Protein AF-A0A6M0SR05-F1 (afdb_monomer)

Secondary structure (DSSP, 8-state):
--HHHHHHHHHHHHHHHHHHHHHHHHHHHHHHHHHHHHHHHHHHHHHHHT----TT----------

InterPro domains:
  IPR024419 Protein of unknown function YvrJ [PF12841] (9-42)

pLDDT: mean 83.45, std 14.28, range [52.12, 97.56]

Radius of gyration: 25.27 Å; Cα contacts (8 Å, |Δi|>4): 7; chains: 1; bounding box: 68×15×62 Å

Structure (mmCIF, N/CA/C/O backbone):
data_AF-A0A6M0SR05-F1
#
_entry.id   AF-A0A6M0SR05-F1
#
loop_
_atom_site.group_PDB
_atom_site.id
_atom_site.type_symbol
_atom_site.label_atom_id
_atom_site.label_alt_id
_atom_site.label_comp_id
_atom_site.label_asym_id
_atom_site.label_entity_id
_atom_site.label_seq_id
_atom_site.pdbx_PDB_ins_code
_atom_site.Cartn_x
_atom_site.Cartn_y
_atom_site.Cartn_z
_atom_site.occupancy
_atom_site.B_iso_or_equiv
_atom_site.auth_seq_id
_atom_site.auth_comp_id
_atom_site.auth_asym_id
_atom_site.auth_atom_id
_atom_site.pdbx_PDB_model_num
ATOM 1 N N . MET A 1 1 ? 10.927 11.830 -31.676 1.00 64.94 1 MET A N 1
ATOM 2 C CA . MET A 1 1 ? 11.506 11.290 -30.435 1.00 64.94 1 MET A CA 1
ATOM 3 C C . MET A 1 1 ? 12.109 9.955 -30.792 1.00 64.94 1 MET A C 1
ATOM 5 O O . MET A 1 1 ? 11.378 9.079 -31.247 1.00 64.94 1 MET A O 1
ATOM 9 N N . ASP A 1 2 ? 13.426 9.843 -30.696 1.00 88.12 2 ASP A N 1
ATOM 10 C CA . ASP A 1 2 ? 14.119 8.599 -31.012 1.00 88.12 2 ASP A CA 1
ATOM 11 C C . ASP A 1 2 ? 13.856 7.563 -29.916 1.00 88.12 2 ASP A C 1
ATOM 13 O O . ASP A 1 2 ? 13.743 7.894 -28.736 1.00 88.12 2 ASP A O 1
ATOM 17 N N . ILE A 1 3 ? 13.777 6.285 -30.292 1.00 88.88 3 ILE A N 1
ATOM 18 C CA . ILE A 1 3 ? 13.504 5.181 -29.355 1.00 88.88 3 ILE A CA 1
ATOM 19 C C . ILE A 1 3 ? 14.540 5.160 -28.215 1.00 88.88 3 ILE A C 1
ATOM 21 O O . ILE A 1 3 ? 14.200 4.865 -27.073 1.00 88.88 3 ILE A O 1
ATOM 25 N N . ASN A 1 4 ? 15.784 5.556 -28.495 1.00 87.75 4 ASN A N 1
ATOM 26 C CA . ASN A 1 4 ? 16.851 5.672 -27.496 1.00 87.75 4 ASN A CA 1
ATOM 27 C C . ASN A 1 4 ? 16.552 6.710 -26.404 1.00 87.75 4 ASN A C 1
ATOM 29 O O . ASN A 1 4 ? 16.893 6.505 -25.242 1.00 87.75 4 ASN A O 1
ATOM 33 N N . GLU A 1 5 ? 15.895 7.811 -26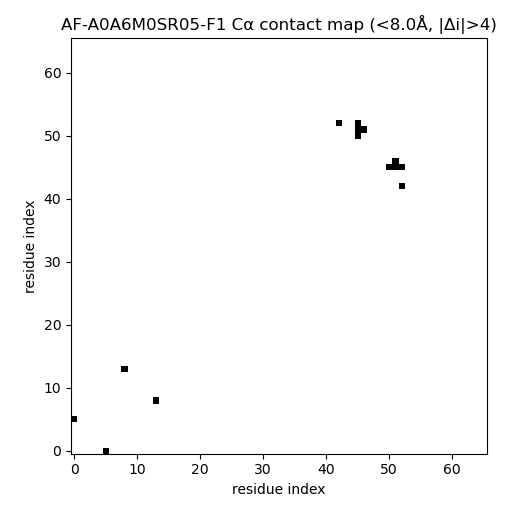.759 1.00 87.06 5 GLU A N 1
ATOM 34 C CA . GLU A 1 5 ? 15.542 8.879 -25.824 1.00 87.06 5 GLU A CA 1
ATOM 35 C C . GLU A 1 5 ? 14.393 8.439 -24.907 1.00 87.06 5 GLU A C 1
ATOM 37 O O . GLU A 1 5 ? 14.427 8.673 -23.699 1.00 87.06 5 GLU A O 1
ATOM 42 N N . LEU A 1 6 ? 13.425 7.697 -25.459 1.00 86.62 6 LEU A N 1
ATOM 43 C CA . LEU A 1 6 ? 12.350 7.067 -24.692 1.00 86.62 6 LEU A CA 1
ATOM 44 C C . LEU A 1 6 ? 12.891 6.012 -23.712 1.00 86.62 6 LEU A C 1
ATOM 46 O O . LEU A 1 6 ? 12.491 5.988 -22.549 1.00 86.62 6 LEU A O 1
ATOM 50 N N . VAL A 1 7 ? 13.828 5.170 -24.159 1.00 87.69 7 VAL A N 1
ATOM 51 C CA . VAL A 1 7 ? 14.490 4.163 -23.311 1.00 87.69 7 VAL A CA 1
ATOM 52 C C . VAL A 1 7 ? 15.311 4.828 -22.205 1.00 87.69 7 VAL A C 1
ATOM 54 O O . VAL A 1 7 ? 15.244 4.389 -21.059 1.00 87.69 7 VAL A O 1
ATOM 57 N N . SER A 1 8 ? 16.032 5.910 -22.511 1.00 87.62 8 SER A N 1
ATOM 58 C CA . SER A 1 8 ? 16.779 6.693 -21.518 1.00 87.62 8 SER A CA 1
ATOM 59 C C . SER A 1 8 ? 15.852 7.308 -20.467 1.00 87.62 8 SER A C 1
ATOM 61 O O . SER A 1 8 ? 16.105 7.190 -19.267 1.00 87.62 8 SER A O 1
ATOM 63 N N . LEU A 1 9 ? 14.725 7.885 -20.894 1.00 87.69 9 LEU A N 1
ATOM 64 C CA . LEU A 1 9 ? 13.737 8.467 -19.990 1.00 87.69 9 LEU A CA 1
ATOM 65 C C . LEU A 1 9 ? 13.151 7.409 -19.049 1.00 87.69 9 LEU A C 1
ATOM 67 O O . LEU A 1 9 ? 13.154 7.608 -17.836 1.00 87.69 9 LEU A O 1
ATOM 71 N N . ILE A 1 10 ? 12.723 6.264 -19.590 1.00 86.69 10 ILE A N 1
ATOM 72 C CA . ILE A 1 10 ? 12.216 5.124 -18.810 1.00 86.69 10 ILE A CA 1
ATOM 73 C C . ILE A 1 10 ? 13.296 4.569 -17.877 1.00 86.69 10 ILE A C 1
ATOM 75 O O . ILE A 1 10 ? 12.993 4.254 -16.731 1.00 86.69 10 ILE A O 1
ATOM 79 N N . GLY A 1 11 ? 14.552 4.482 -18.315 1.00 87.25 11 GLY A N 1
ATOM 80 C CA . GLY A 1 11 ? 15.666 4.047 -17.471 1.00 87.25 11 GLY A CA 1
ATOM 81 C C . GLY A 1 11 ? 15.905 4.979 -16.282 1.00 87.25 11 GLY A C 1
ATOM 82 O O . GLY A 1 11 ? 16.133 4.510 -15.168 1.00 87.25 11 GLY A O 1
ATOM 83 N N . ASN A 1 12 ? 15.788 6.292 -16.492 1.00 90.69 12 ASN A N 1
ATOM 84 C CA . ASN A 1 12 ? 16.095 7.290 -15.469 1.00 90.69 12 ASN A CA 1
ATOM 85 C C . ASN A 1 12 ? 14.937 7.518 -14.478 1.00 90.69 12 ASN A C 1
ATOM 87 O O . ASN A 1 12 ? 15.172 7.772 -13.298 1.00 90.69 12 ASN A O 1
ATOM 91 N N . VAL A 1 13 ? 13.681 7.403 -14.930 1.00 91.94 13 VAL A N 1
ATOM 92 C CA . VAL A 1 13 ? 12.490 7.594 -14.072 1.00 91.94 13 VAL A CA 1
ATOM 93 C C . VAL A 1 13 ? 11.874 6.283 -13.591 1.00 91.94 13 VAL A C 1
ATOM 95 O O . VAL A 1 13 ? 11.189 6.266 -12.572 1.00 91.94 13 VAL A O 1
ATOM 98 N N . GLY A 1 14 ? 12.136 5.168 -14.271 1.00 91.38 14 GLY A N 1
ATOM 99 C CA . GLY A 1 14 ? 11.543 3.870 -13.960 1.00 91.38 14 GLY A CA 1
ATOM 100 C C . GLY A 1 14 ? 11.969 3.329 -12.600 1.00 91.38 14 GLY A C 1
ATOM 101 O O . GLY A 1 14 ? 11.132 2.799 -11.872 1.00 91.38 14 GLY A O 1
ATOM 102 N N . PHE A 1 15 ? 13.235 3.518 -12.210 1.00 91.00 15 PHE A N 1
ATOM 103 C CA . PHE A 1 15 ? 13.712 3.091 -10.892 1.00 91.00 15 PHE A CA 1
ATOM 104 C C . PHE A 1 15 ? 13.070 3.893 -9.744 1.00 91.00 15 PHE A C 1
ATOM 106 O O . PHE A 1 15 ? 12.449 3.266 -8.882 1.00 91.00 15 PHE A O 1
ATOM 113 N N . PRO A 1 16 ? 13.113 5.244 -9.728 1.00 94.31 16 PRO A N 1
ATOM 114 C CA . PRO A 1 16 ? 12.393 6.02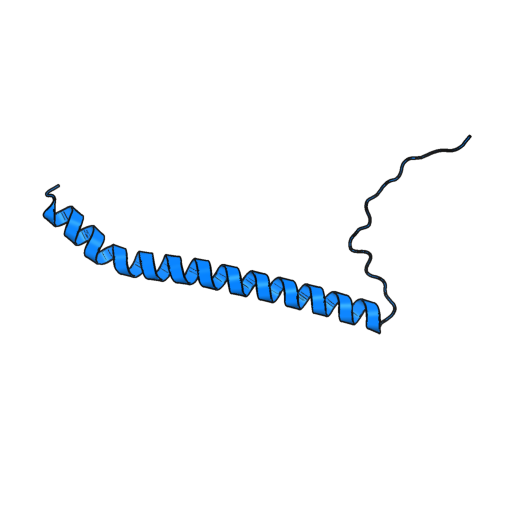5 -8.723 1.00 94.31 16 PRO A CA 1
ATOM 115 C C . PRO A 1 16 ? 10.898 5.695 -8.666 1.00 94.31 16 PRO A C 1
ATOM 117 O O . PRO A 1 16 ? 10.358 5.526 -7.577 1.00 94.31 16 PRO A O 1
ATOM 120 N N . VAL A 1 17 ? 10.242 5.522 -9.819 1.00 96.00 17 VAL A N 1
ATOM 121 C CA . VAL A 1 17 ? 8.814 5.174 -9.889 1.00 96.00 17 VAL A CA 1
ATOM 122 C C . VAL A 1 17 ? 8.537 3.803 -9.276 1.00 96.00 17 VAL A C 1
ATOM 124 O O . VAL A 1 17 ? 7.604 3.675 -8.485 1.00 96.00 17 VAL A O 1
ATOM 127 N N . ALA A 1 18 ? 9.346 2.786 -9.584 1.00 95.69 18 ALA A N 1
ATOM 128 C CA . ALA A 1 18 ? 9.196 1.453 -9.003 1.00 95.69 18 ALA A CA 1
ATOM 129 C C . ALA A 1 18 ? 9.385 1.475 -7.478 1.00 95.69 18 ALA A C 1
ATOM 131 O O . ALA A 1 18 ? 8.610 0.855 -6.746 1.00 95.69 18 ALA A O 1
ATOM 132 N N . VAL A 1 19 ? 10.371 2.236 -6.989 1.00 96.81 19 VAL A N 1
ATOM 133 C CA . VAL A 1 19 ? 10.590 2.434 -5.551 1.00 96.8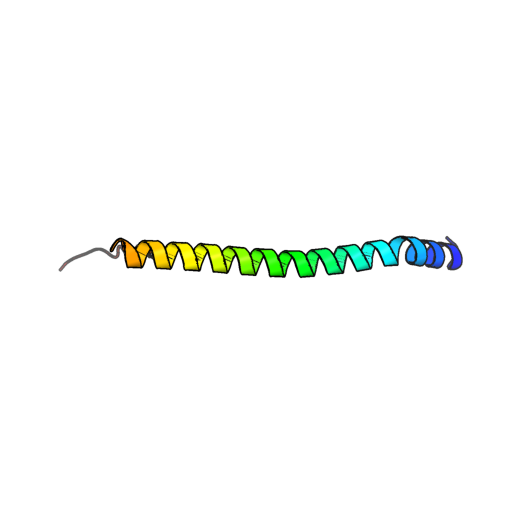1 19 VAL A CA 1
ATOM 134 C C . VAL A 1 19 ? 9.388 3.134 -4.917 1.00 96.81 19 VAL A C 1
ATOM 136 O O . VAL A 1 19 ? 8.867 2.646 -3.917 1.00 96.81 19 VAL A O 1
ATOM 139 N N . SER A 1 20 ? 8.895 4.226 -5.505 1.00 97.12 20 SER A N 1
ATOM 140 C CA . SER A 1 20 ? 7.704 4.929 -5.021 1.00 97.12 20 SER A CA 1
ATOM 141 C C . SER A 1 20 ? 6.474 4.023 -4.995 1.00 97.12 20 SER A C 1
ATOM 143 O O . SER A 1 20 ? 5.782 3.983 -3.981 1.00 97.12 20 SER A O 1
ATOM 145 N N . ALA A 1 21 ? 6.225 3.246 -6.050 1.00 97.19 21 ALA A N 1
ATOM 146 C CA . ALA A 1 21 ? 5.113 2.300 -6.104 1.00 97.19 21 ALA A CA 1
ATOM 147 C C . ALA A 1 21 ? 5.215 1.240 -4.996 1.00 97.19 21 ALA A C 1
ATOM 149 O O . ALA A 1 21 ? 4.244 0.994 -4.280 1.00 97.19 21 ALA A O 1
ATOM 150 N N . TYR A 1 22 ? 6.403 0.662 -4.789 1.00 96.88 22 TYR A N 1
ATOM 151 C CA . TYR A 1 22 ? 6.636 -0.282 -3.696 1.00 96.88 22 TYR A CA 1
ATOM 152 C C . TYR A 1 22 ? 6.395 0.353 -2.319 1.00 96.88 22 TYR A C 1
ATOM 154 O O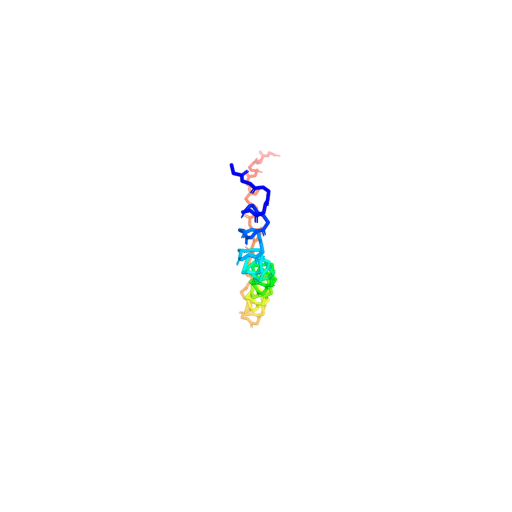 . TYR A 1 22 ? 5.751 -0.254 -1.459 1.00 96.88 22 TYR A O 1
ATOM 162 N N . LEU A 1 23 ? 6.877 1.581 -2.106 1.00 97.12 23 LEU A N 1
ATOM 163 C CA . LEU A 1 23 ? 6.664 2.310 -0.859 1.00 97.12 23 LEU A CA 1
ATOM 164 C C . LEU A 1 23 ? 5.182 2.591 -0.619 1.00 97.12 23 LEU A C 1
ATOM 166 O O . LEU A 1 23 ? 4.720 2.359 0.491 1.00 97.12 23 LEU A O 1
ATOM 170 N N . LEU A 1 24 ? 4.428 3.010 -1.636 1.00 97.56 24 LEU A N 1
ATOM 171 C CA . LEU A 1 24 ? 2.986 3.243 -1.523 1.00 97.56 24 LEU A CA 1
ATOM 172 C C . LEU A 1 24 ? 2.244 1.970 -1.099 1.00 97.56 24 LEU A C 1
ATOM 174 O O . LEU A 1 24 ? 1.517 1.990 -0.107 1.00 97.56 24 LEU A O 1
ATOM 178 N N . ILE A 1 25 ? 2.515 0.842 -1.762 1.00 96.19 25 ILE A N 1
ATOM 179 C CA . ILE A 1 25 ? 1.921 -0.460 -1.411 1.00 96.19 25 ILE A CA 1
ATOM 180 C C . ILE A 1 25 ? 2.287 -0.859 0.027 1.00 96.19 25 ILE A C 1
ATOM 182 O O . ILE A 1 25 ? 1.465 -1.377 0.786 1.00 96.19 25 ILE A O 1
ATOM 186 N N . ARG A 1 26 ? 3.542 -0.641 0.433 1.00 95.75 26 ARG A N 1
ATOM 187 C CA . ARG A 1 26 ? 3.995 -0.956 1.792 1.00 95.75 26 ARG A CA 1
ATOM 188 C C . ARG A 1 26 ? 3.370 -0.030 2.839 1.00 95.75 26 ARG A C 1
ATOM 190 O O . ARG A 1 26 ? 3.100 -0.480 3.953 1.00 95.75 26 ARG A O 1
ATOM 197 N N . LEU A 1 27 ? 3.174 1.244 2.518 1.00 97.31 27 LEU A N 1
ATOM 198 C CA . LEU A 1 27 ? 2.551 2.225 3.403 1.00 97.31 27 LEU A CA 1
ATOM 199 C C . LEU A 1 27 ? 1.074 1.905 3.617 1.00 97.31 27 LEU A C 1
ATOM 201 O O . LEU A 1 27 ? 0.634 1.887 4.762 1.00 97.31 27 LEU A O 1
ATOM 205 N N . GLU A 1 28 ? 0.343 1.550 2.563 1.00 95.75 28 GLU A N 1
ATOM 206 C CA . GLU A 1 28 ? -1.054 1.113 2.658 1.00 95.75 28 GLU A CA 1
ATOM 207 C C . GLU A 1 28 ? -1.217 -0.043 3.657 1.00 95.75 28 GLU A C 1
ATOM 209 O O . GLU A 1 28 ? -2.036 0.017 4.576 1.00 95.75 28 GLU A O 1
ATOM 214 N N . LYS A 1 29 ? -0.355 -1.064 3.560 1.00 94.75 29 LYS A N 1
ATOM 215 C CA . LYS A 1 29 ? -0.352 -2.194 4.504 1.00 94.75 29 LYS A CA 1
ATOM 216 C C . LYS A 1 29 ? -0.117 -1.752 5.952 1.00 94.75 29 LYS A C 1
ATOM 218 O O . LYS A 1 29 ? -0.768 -2.266 6.862 1.00 94.75 29 LYS A O 1
ATOM 223 N N . GLN A 1 30 ? 0.799 -0.810 6.176 1.00 96.31 30 GLN A N 1
ATOM 224 C CA . GLN A 1 30 ? 1.082 -0.287 7.516 1.00 96.31 30 GLN A CA 1
ATOM 225 C C . GLN A 1 30 ? -0.090 0.528 8.075 1.00 96.31 30 GLN A C 1
ATOM 227 O O . GLN A 1 30 ? -0.435 0.358 9.243 1.00 96.31 30 GLN A O 1
ATOM 232 N N . LEU A 1 31 ? -0.744 1.349 7.249 1.00 96.50 31 LEU A N 1
ATOM 233 C CA . LEU A 1 31 ? -1.927 2.118 7.645 1.00 96.50 31 LEU A CA 1
ATOM 234 C C . LEU A 1 31 ? -3.097 1.203 8.021 1.00 96.50 31 LEU A C 1
ATOM 236 O O . LEU A 1 31 ? -3.726 1.411 9.058 1.00 96.50 31 LEU A O 1
ATOM 240 N N . ASN A 1 32 ? -3.335 0.143 7.247 1.00 95.75 32 ASN A N 1
ATOM 241 C CA . ASN A 1 32 ? -4.370 -0.845 7.557 1.00 95.75 32 ASN A CA 1
ATOM 242 C C . ASN A 1 32 ? -4.090 -1.561 8.889 1.00 95.75 32 ASN A C 1
ATOM 244 O O . ASN A 1 32 ? -4.984 -1.697 9.725 1.00 95.75 32 ASN A O 1
ATOM 248 N N . SER A 1 33 ? -2.837 -1.959 9.136 1.00 95.56 33 SER A N 1
ATOM 249 C CA . SER A 1 33 ? -2.428 -2.553 10.417 1.00 95.56 33 SER A CA 1
ATOM 250 C C . SER A 1 33 ? -2.602 -1.588 11.593 1.00 95.56 33 SER A C 1
ATOM 252 O O . SER A 1 33 ? -2.990 -2.003 12.690 1.00 95.56 33 SER A O 1
ATOM 254 N N . LEU A 1 34 ? -2.312 -0.302 11.385 1.00 95.56 34 LEU A N 1
ATOM 255 C CA . LEU A 1 34 ? -2.483 0.723 12.408 1.00 95.56 34 LEU A CA 1
ATOM 256 C C . LEU A 1 34 ? -3.966 0.940 12.725 1.00 95.56 34 LEU A C 1
ATOM 258 O O . LEU A 1 34 ? -4.341 0.924 13.895 1.00 95.56 34 LEU A O 1
ATOM 262 N N . SER A 1 35 ? -4.815 1.048 11.700 1.00 94.88 35 SER A N 1
ATOM 263 C CA . SER A 1 35 ? -6.271 1.145 11.854 1.00 94.88 35 SER A CA 1
ATOM 264 C C . SER A 1 35 ? -6.837 -0.050 12.630 1.00 94.88 35 SER A C 1
ATOM 266 O O . SER A 1 35 ? -7.550 0.128 13.618 1.00 94.88 35 SER A O 1
ATOM 268 N N . ALA A 1 36 ? -6.431 -1.274 12.273 1.00 94.94 36 ALA A N 1
ATOM 269 C CA . ALA A 1 36 ? -6.821 -2.481 12.998 1.00 94.94 36 ALA A CA 1
ATOM 270 C C . ALA A 1 36 ? -6.370 -2.454 14.471 1.00 94.94 36 ALA A C 1
ATOM 272 O O . ALA A 1 36 ? -7.124 -2.854 15.360 1.00 94.94 36 ALA A O 1
ATOM 273 N N . SER A 1 37 ? -5.165 -1.947 14.745 1.00 95.31 37 SER A N 1
ATOM 274 C CA . SER A 1 37 ? -4.640 -1.816 16.109 1.00 95.31 37 SER A CA 1
ATOM 275 C C . SER A 1 37 ? -5.424 -0.793 16.935 1.00 95.31 37 SER A C 1
ATOM 277 O O . SER A 1 37 ? -5.723 -1.059 18.098 1.00 95.31 37 SER A O 1
ATOM 279 N N . ILE A 1 38 ? -5.811 0.339 16.335 1.00 94.69 38 ILE A N 1
ATOM 280 C CA . ILE A 1 38 ? -6.649 1.364 16.976 1.00 94.69 38 ILE A CA 1
ATOM 281 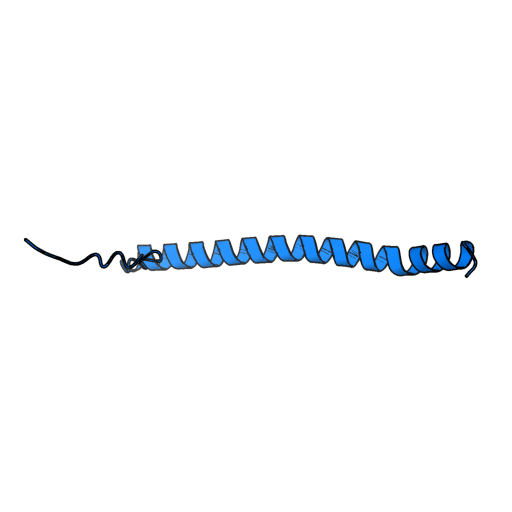C C . ILE A 1 38 ? -8.038 0.803 17.288 1.00 94.69 38 ILE A C 1
ATOM 283 O O . ILE A 1 38 ? -8.507 0.940 18.415 1.00 94.69 38 ILE A O 1
ATOM 287 N N . ASN A 1 39 ? -8.672 0.115 16.335 1.00 91.94 39 ASN A N 1
ATOM 288 C CA . ASN A 1 39 ? -9.979 -0.509 16.551 1.00 91.94 39 ASN A CA 1
ATOM 289 C C . ASN A 1 39 ? -9.920 -1.548 17.673 1.00 91.94 39 ASN A C 1
ATOM 291 O O . ASN A 1 39 ? -10.746 -1.524 18.582 1.00 91.94 39 ASN A O 1
ATOM 295 N N . LYS A 1 40 ? -8.890 -2.404 17.670 1.00 92.00 40 LYS A N 1
ATOM 296 C CA . LYS A 1 40 ? -8.661 -3.382 18.739 1.00 92.00 40 LYS A CA 1
ATOM 297 C C . LYS A 1 40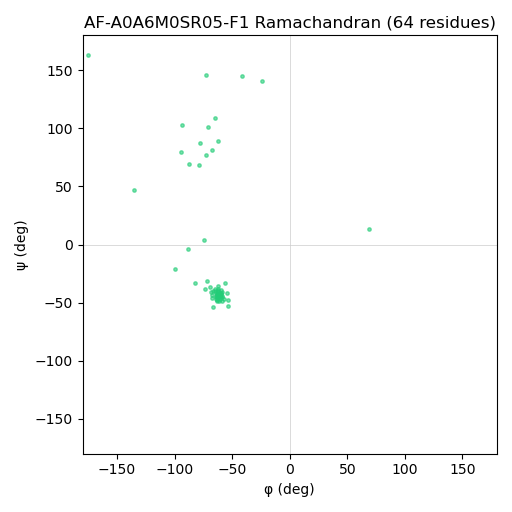 ? -8.473 -2.707 20.098 1.00 92.00 40 LYS A C 1
ATOM 299 O O . LYS A 1 40 ? -9.028 -3.179 21.087 1.00 92.00 40 LYS A O 1
ATOM 304 N N . LEU A 1 41 ? -7.710 -1.615 20.159 1.00 91.38 41 LEU A N 1
ATOM 305 C CA . LEU A 1 41 ? -7.534 -0.847 21.389 1.00 91.38 41 LEU A CA 1
ATOM 306 C C . LEU A 1 41 ? -8.866 -0.258 21.869 1.00 91.38 41 LEU A C 1
ATOM 308 O O . LEU A 1 41 ? -9.191 -0.395 23.046 1.00 91.38 41 LEU A O 1
ATOM 312 N N . ASN A 1 42 ? -9.653 0.327 20.966 1.00 87.19 42 ASN A N 1
ATOM 313 C CA . ASN A 1 42 ? -10.967 0.876 21.287 1.00 87.19 42 ASN A CA 1
ATOM 314 C C . ASN A 1 42 ? -11.900 -0.202 21.861 1.00 87.19 42 ASN A C 1
ATOM 316 O O . ASN A 1 42 ? -12.517 0.005 22.905 1.00 87.19 42 ASN A O 1
ATOM 320 N N . THR A 1 43 ? -11.930 -1.394 21.253 1.00 87.06 43 THR A N 1
ATOM 321 C CA . THR A 1 43 ? -12.673 -2.548 21.779 1.00 87.06 43 THR A CA 1
ATOM 322 C C . THR A 1 43 ? -12.180 -2.954 23.167 1.00 87.06 43 THR A C 1
ATOM 324 O O . THR A 1 43 ? -12.992 -3.119 24.069 1.00 87.06 43 THR A O 1
ATOM 327 N N . ILE A 1 44 ? -10.864 -3.069 23.384 1.00 89.50 44 ILE A N 1
ATOM 328 C CA . ILE A 1 44 ? -10.310 -3.442 24.697 1.00 89.50 44 ILE A CA 1
ATOM 329 C C . ILE A 1 44 ? -10.701 -2.424 25.771 1.00 89.50 44 ILE A C 1
ATOM 331 O O . ILE A 1 44 ? -11.075 -2.828 26.872 1.00 89.50 44 ILE A O 1
ATOM 335 N N . ILE A 1 45 ? -10.624 -1.124 25.469 1.00 88.62 45 ILE A N 1
ATOM 336 C CA . ILE A 1 45 ? -11.011 -0.052 26.395 1.00 88.62 45 ILE A CA 1
ATOM 337 C C . ILE A 1 45 ? -12.506 -0.145 26.711 1.00 88.62 45 I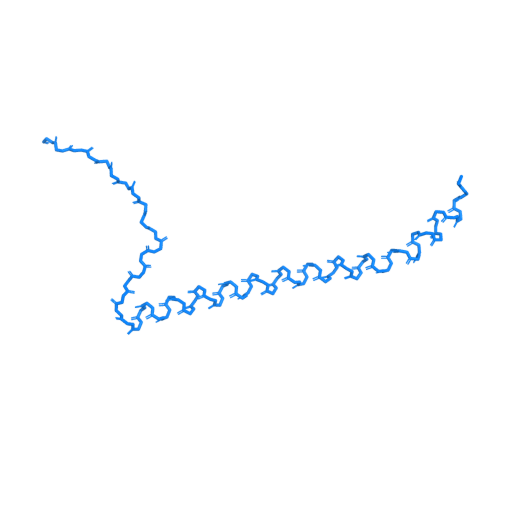LE A C 1
ATOM 339 O O . ILE A 1 45 ? -12.870 -0.160 27.883 1.00 88.62 45 ILE A O 1
ATOM 343 N N . SER A 1 46 ? -13.345 -0.292 25.684 1.00 83.50 46 SER A N 1
ATOM 344 C CA . SER A 1 46 ? -14.799 -0.473 25.800 1.00 83.50 46 SER A CA 1
ATOM 345 C C . SER A 1 46 ? -15.146 -1.638 26.731 1.00 83.50 46 SER A C 1
ATOM 347 O O . SER A 1 46 ? -15.839 -1.477 27.736 1.00 83.50 46 SER A O 1
ATOM 349 N N . THR A 1 47 ? -14.572 -2.812 26.459 1.00 82.19 47 THR A N 1
ATOM 350 C CA . THR A 1 47 ? -14.802 -4.025 27.249 1.00 82.19 47 THR A CA 1
ATOM 351 C C . THR A 1 47 ? -14.273 -3.894 28.678 1.00 82.19 47 THR A C 1
ATOM 353 O O . THR A 1 47 ? -14.937 -4.341 29.608 1.00 82.19 47 THR A O 1
ATOM 356 N N . LYS A 1 48 ? -13.101 -3.275 28.889 1.00 81.25 48 LYS A N 1
ATOM 357 C CA . LYS A 1 48 ? -12.532 -3.091 30.238 1.00 81.25 48 LYS A CA 1
ATOM 358 C C . LYS A 1 48 ? -13.279 -2.062 31.081 1.00 81.25 48 LYS A C 1
ATOM 360 O O . LYS A 1 48 ? -13.296 -2.217 32.297 1.00 81.25 48 LYS A O 1
ATOM 365 N N . LEU A 1 49 ? -13.858 -1.028 30.474 1.00 77.31 49 LEU A N 1
ATOM 366 C CA . LEU A 1 49 ? -14.626 -0.003 31.189 1.00 77.31 49 LEU A CA 1
ATOM 367 C C . LEU A 1 49 ? -16.114 -0.357 31.340 1.00 77.31 49 LEU A C 1
ATOM 369 O O . LEU A 1 49 ? -16.842 0.394 31.980 1.00 77.31 49 LEU A O 1
ATOM 373 N N . GLY A 1 50 ? -16.582 -1.474 30.769 1.00 66.62 50 GLY A N 1
ATOM 374 C CA . GLY A 1 50 ? -18.006 -1.830 30.762 1.00 66.62 50 GLY A CA 1
ATOM 375 C C . GLY A 1 50 ? -18.862 -0.909 29.882 1.00 66.62 50 GLY A C 1
ATOM 376 O O . GLY A 1 50 ? -20.086 -0.939 29.967 1.00 66.62 50 GLY A O 1
ATOM 377 N N . VAL A 1 51 ? -18.227 -0.095 29.034 1.00 66.00 51 VAL A N 1
ATOM 378 C CA . VAL A 1 51 ? -18.892 0.769 28.059 1.00 66.00 51 VAL A CA 1
ATOM 379 C C . VAL A 1 51 ? -18.959 -0.014 26.758 1.00 66.00 51 VAL A C 1
ATOM 381 O O . VAL A 1 51 ? -17.958 -0.148 26.061 1.00 66.00 51 VAL A O 1
ATOM 384 N N . VAL A 1 52 ? -20.122 -0.570 26.427 1.00 62.22 52 VAL A N 1
ATOM 385 C CA . VAL A 1 52 ? -20.337 -1.195 25.118 1.00 62.22 52 VAL A CA 1
ATOM 386 C C . VAL A 1 52 ? -20.383 -0.069 24.084 1.00 62.22 52 VAL A C 1
ATOM 388 O O . VAL A 1 52 ? -21.372 0.652 23.989 1.00 62.22 52 VAL A O 1
ATOM 391 N N . ILE A 1 53 ? -19.292 0.152 23.346 1.00 63.94 53 ILE A N 1
ATOM 392 C CA . ILE A 1 53 ? -19.321 1.050 22.187 1.00 63.94 53 ILE A CA 1
ATOM 393 C C . ILE A 1 53 ? -19.968 0.265 21.043 1.00 63.94 53 ILE A C 1
ATOM 395 O O . ILE A 1 53 ? -19.278 -0.402 20.270 1.00 63.94 53 ILE A O 1
ATOM 399 N N . ASP A 1 54 ? -21.300 0.322 20.963 1.00 61.44 54 ASP A N 1
ATOM 400 C CA . ASP A 1 54 ? -22.082 -0.213 19.847 1.00 61.44 54 ASP A CA 1
ATOM 401 C C . ASP A 1 54 ? -21.699 0.529 18.565 1.00 61.44 54 ASP A C 1
ATOM 403 O O . ASP A 1 54 ? -22.285 1.539 18.179 1.00 61.44 54 ASP A O 1
ATOM 407 N N . THR A 1 55 ? -20.686 0.017 17.871 1.00 62.91 55 THR A N 1
ATOM 408 C CA . THR A 1 55 ? -20.224 0.567 16.588 1.00 62.91 55 THR A CA 1
ATOM 409 C C . THR A 1 55 ? -21.189 0.234 15.442 1.00 62.91 55 THR A C 1
ATOM 411 O O . THR A 1 55 ? -20.910 0.542 14.289 1.00 62.91 55 THR A O 1
ATOM 414 N N . ASN A 1 56 ? -22.322 -0.405 15.754 1.00 56.66 56 ASN A N 1
ATOM 415 C CA . ASN A 1 56 ? -23.300 -0.915 14.804 1.00 56.66 56 ASN A CA 1
ATOM 416 C C . ASN A 1 56 ? -24.739 -0.574 15.232 1.00 56.66 56 ASN A C 1
ATOM 418 O O . ASN A 1 56 ? -25.620 -1.433 15.223 1.00 56.66 56 ASN A O 1
ATOM 422 N N . LYS A 1 57 ? -25.000 0.686 15.613 1.00 53.78 57 LYS A N 1
ATOM 423 C CA . LYS A 1 57 ? -26.379 1.191 15.694 1.00 53.78 57 LYS A CA 1
ATOM 424 C C . LYS A 1 57 ? -26.905 1.386 14.270 1.00 53.78 57 LYS A C 1
ATOM 426 O O . LYS A 1 57 ? -26.946 2.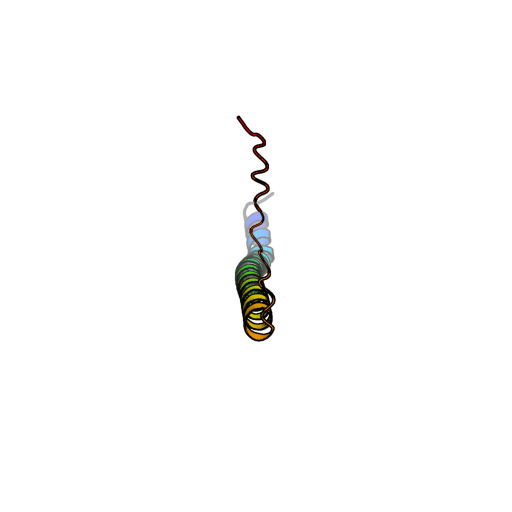495 13.744 1.00 53.78 57 LYS A O 1
ATOM 431 N N . SER A 1 58 ? -27.265 0.279 13.630 1.00 53.78 58 SER A N 1
ATOM 432 C CA . SER A 1 58 ? -28.197 0.306 12.514 1.00 53.78 58 SER A CA 1
ATOM 433 C C . SER A 1 58 ? -29.524 0.777 13.102 1.00 53.78 58 SER A C 1
ATOM 435 O O . SER A 1 58 ? -30.122 0.082 13.920 1.00 53.78 58 SER A O 1
ATOM 437 N N . ASN A 1 59 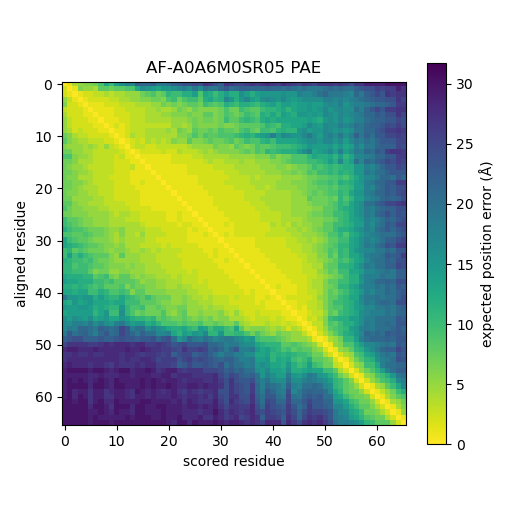? -29.920 2.006 12.775 1.00 57.50 59 ASN A N 1
ATOM 438 C CA . ASN A 1 59 ? -31.249 2.526 13.074 1.00 57.50 59 ASN A CA 1
ATOM 439 C C . ASN A 1 59 ? -32.255 1.736 12.225 1.00 57.50 59 ASN A C 1
ATOM 441 O O . ASN A 1 59 ? -32.643 2.191 11.153 1.00 57.50 59 ASN A O 1
ATOM 445 N N . ASP A 1 60 ? -32.642 0.544 12.667 1.00 60.69 60 ASP A N 1
ATOM 446 C CA . ASP A 1 60 ? -33.894 -0.062 12.218 1.00 60.69 60 ASP A CA 1
ATOM 447 C C . ASP A 1 60 ? -35.009 0.444 13.142 1.00 60.69 60 ASP A C 1
ATOM 449 O O . ASP A 1 60 ? -35.528 -0.264 14.000 1.00 60.69 60 ASP A O 1
ATOM 453 N N . ASP A 1 61 ? -35.302 1.741 13.005 1.00 63.22 61 ASP A N 1
ATOM 454 C CA . ASP A 1 61 ? -36.538 2.355 13.487 1.00 63.22 61 ASP A CA 1
ATOM 455 C C . ASP A 1 61 ? -37.652 2.032 12.475 1.00 63.22 61 ASP A C 1
ATOM 457 O O . ASP A 1 61 ? -38.158 2.910 11.771 1.00 63.22 61 ASP A O 1
ATOM 461 N N . SER A 1 62 ? -38.063 0.766 12.384 1.00 64.19 62 SER A N 1
ATOM 462 C CA . SER A 1 62 ? -39.379 0.427 11.836 1.00 64.19 62 SER A CA 1
ATOM 463 C C . SER A 1 62 ? -40.399 0.299 12.974 1.00 64.19 62 SER A C 1
ATOM 465 O O . SER A 1 62 ? -40.765 -0.768 13.454 1.00 64.19 62 SER A O 1
ATOM 467 N N . ASN A 1 63 ? -40.853 1.480 13.407 1.00 62.84 63 ASN A N 1
ATOM 468 C CA . ASN A 1 63 ? -42.230 1.800 13.815 1.00 62.84 63 ASN A CA 1
ATOM 469 C C . ASN A 1 63 ? -43.253 0.835 13.151 1.00 62.84 63 ASN A C 1
ATOM 471 O O . ASN A 1 63 ? -43.134 0.576 11.960 1.00 62.84 63 ASN A O 1
ATOM 475 N N . ASN A 1 64 ? -44.335 0.325 13.741 1.00 65.75 64 ASN A N 1
ATOM 476 C CA . ASN A 1 64 ? -45.169 0.733 14.865 1.00 65.75 64 ASN A CA 1
ATOM 477 C C . ASN A 1 64 ? -46.211 -0.389 15.114 1.00 65.75 64 ASN A C 1
ATOM 479 O O . ASN A 1 64 ? -46.482 -1.205 14.238 1.00 65.75 64 ASN A O 1
ATOM 483 N N . VAL A 1 65 ? -46.812 -0.340 16.296 1.00 68.69 65 VAL A N 1
ATOM 484 C CA . VAL A 1 65 ? -47.908 -1.127 16.877 1.00 68.69 65 VAL A CA 1
ATOM 485 C C . VAL A 1 65 ? -49.109 -1.466 15.971 1.00 68.69 65 VAL A C 1
ATOM 487 O O . VAL A 1 65 ? -49.586 -0.623 15.210 1.00 68.69 65 VAL A O 1
ATOM 490 N N . ALA A 1 66 ? -49.668 -2.664 16.184 1.00 52.12 66 ALA A N 1
ATOM 491 C CA . ALA A 1 66 ? -51.093 -2.923 16.436 1.00 52.12 66 ALA A CA 1
ATOM 492 C C . ALA A 1 66 ? -51.253 -4.305 17.092 1.00 52.12 66 ALA A C 1
ATOM 494 O O . ALA A 1 66 ? -50.654 -5.270 16.568 1.00 52.12 66 ALA A O 1
#

Mean predicted aligned error: 11.88 Å

Organism: Clostridium botulinum (NCBI:txid1491)

Foldseek 3Di:
DDVVVVVVVCVVVVVVVVVVVVVVVVVVVVVVVVVVVVVVVVVVVCVVVVNPPCPDPPPPPPDDDD

Sequence (66 aa):
MDINELVSLIGNVGFPVAVSAYLLIRLEKQLNSLSASINKLNTIISTKLGVVIDTNKSNDDSNNVA

Solvent-accessible surface area (backbone atoms only — not comparable to full-atom values): 4058 Å² total; per-residue (Å²): 133,57,70,68,57,56,52,49,51,47,62,70,48,44,55,61,48,52,52,51,53,52,49,50,58,54,47,53,55,49,50,54,54,48,53,53,50,51,52,51,49,50,50,51,52,23,65,75,71,73,43,82,75,71,89,71,77,71,84,79,80,75,80,78,90,134